Protein AF-A0A349XQ07-F1 (afdb_monomer)

Sequence (124 aa):
MGARGNLHGSNAWDLIVVGGGIVGCSTALYAARSGLRVLLVERDTPGSAQSGRNLGFVRQQGRDFRELPLAMASLRLWNGLEKDLGRSVGWFCGGNIVLAVNDADMAHQADWQAKAKDFGLDTE

Nearest PDB structures (foldseek):
  5hxw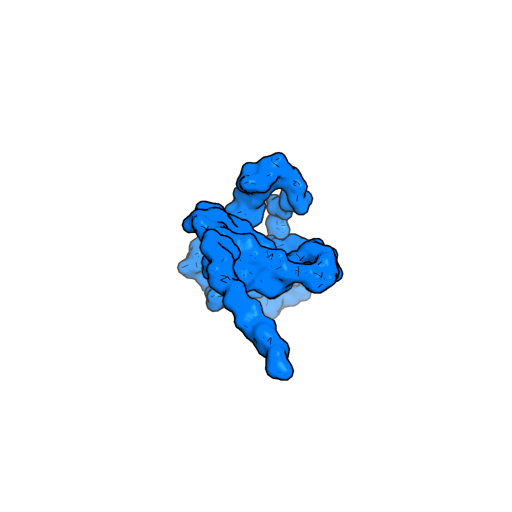-assembly3_C  TM=8.457E-01  e=7.891E-05  Proteus vulgaris
  5fjn-assembly2_B  TM=9.766E-01  e=4.828E-04  Proteus myxofaciens
  5i39-assembly1_A  TM=8.506E-01  e=2.308E-04  Proteus vulgaris
  3if9-assembly1_B-2  TM=9.270E-01  e=1.727E-03  Bacillus subtilis
  3if9-assembly2_D-3  TM=8.904E-01  e=2.763E-03  Bacillus subtilis

Structure (mmCIF, N/CA/C/O backbone):
data_AF-A0A349XQ07-F1
#
_entry.id   AF-A0A349XQ07-F1
#
loop_
_atom_site.group_PDB
_atom_site.id
_atom_site.type_symbol
_atom_site.label_atom_id
_atom_site.label_alt_id
_atom_site.label_comp_id
_atom_site.label_asym_id
_atom_site.label_entity_id
_atom_site.label_seq_id
_atom_site.pdbx_PDB_ins_code
_atom_site.Cartn_x
_atom_site.Cartn_y
_atom_site.Cartn_z
_atom_site.occupancy
_atom_site.B_iso_or_equiv
_atom_site.auth_seq_id
_atom_site.auth_comp_id
_atom_site.auth_asym_id
_atom_site.auth_atom_id
_atom_site.pdbx_PDB_model_num
ATOM 1 N N . MET A 1 1 ? -14.141 -26.316 39.687 1.00 39.84 1 MET A N 1
ATOM 2 C CA . MET A 1 1 ? -15.243 -26.222 38.704 1.00 39.84 1 MET A CA 1
ATOM 3 C C . MET A 1 1 ? -15.402 -24.743 38.357 1.00 39.84 1 MET A C 1
ATOM 5 O O . MET A 1 1 ? -16.126 -24.028 39.030 1.00 39.84 1 MET A O 1
ATOM 9 N N . GLY A 1 2 ? -14.566 -24.239 37.443 1.00 39.75 2 GLY A N 1
ATOM 10 C CA . GLY A 1 2 ? -14.511 -22.811 37.112 1.00 39.75 2 GLY A CA 1
ATOM 11 C C . GLY A 1 2 ? -15.642 -22.454 36.159 1.00 39.75 2 GLY A C 1
ATOM 12 O O . GLY A 1 2 ? -15.740 -23.045 35.084 1.00 39.75 2 GLY A O 1
ATOM 13 N N . ALA A 1 3 ? -16.508 -21.534 36.574 1.00 44.16 3 ALA A N 1
ATOM 14 C CA . ALA A 1 3 ? -17.606 -21.039 35.762 1.00 44.16 3 ALA A CA 1
ATOM 15 C C . ALA A 1 3 ? -17.056 -20.454 34.452 1.00 44.16 3 ALA A C 1
ATOM 17 O O . ALA A 1 3 ? -16.367 -19.434 34.451 1.00 44.16 3 ALA A O 1
ATOM 18 N N . ARG A 1 4 ? -17.357 -21.113 33.328 1.00 52.72 4 ARG A N 1
ATOM 19 C CA . ARG A 1 4 ? -17.239 -20.512 31.999 1.00 52.72 4 ARG A CA 1
ATOM 20 C C . ARG A 1 4 ? -18.289 -19.407 31.932 1.00 52.72 4 ARG A C 1
ATOM 22 O O . ARG A 1 4 ? -19.458 -19.682 31.683 1.00 52.72 4 ARG A O 1
ATOM 29 N N . GLY A 1 5 ? -17.881 -18.180 32.243 1.00 47.84 5 GLY A N 1
ATOM 30 C CA . GLY A 1 5 ? -18.718 -17.003 32.055 1.00 47.84 5 GLY A CA 1
ATOM 31 C C . GLY A 1 5 ? -19.148 -16.920 30.592 1.00 47.84 5 GLY A C 1
ATOM 32 O O . GLY A 1 5 ? -18.312 -16.971 29.692 1.00 47.84 5 GLY A O 1
ATOM 33 N N . ASN A 1 6 ? -20.457 -16.850 30.362 1.00 47.62 6 ASN A N 1
ATOM 34 C CA . ASN A 1 6 ? -21.046 -16.651 29.044 1.00 47.62 6 ASN A CA 1
ATOM 35 C C . ASN A 1 6 ? -20.482 -15.371 28.405 1.00 47.62 6 ASN A C 1
ATOM 37 O O . ASN A 1 6 ? -20.760 -14.274 28.877 1.00 47.62 6 ASN A O 1
ATOM 41 N N . LEU A 1 7 ? -19.739 -15.512 27.304 1.00 56.84 7 LEU A N 1
ATOM 42 C CA . LEU A 1 7 ? -19.196 -14.401 26.503 1.00 56.84 7 LEU A CA 1
ATOM 43 C C . LEU A 1 7 ? -20.241 -13.714 25.603 1.00 56.84 7 LEU A C 1
ATOM 45 O O . LEU A 1 7 ? -19.894 -12.868 24.785 1.00 56.84 7 LEU A O 1
ATOM 49 N N . HIS A 1 8 ? -21.521 -14.054 25.728 1.00 52.53 8 HIS A N 1
ATOM 50 C CA . HIS A 1 8 ? -22.572 -13.501 24.877 1.00 52.53 8 HIS A CA 1
ATOM 51 C C . HIS A 1 8 ? -23.090 -12.175 25.444 1.00 52.53 8 HIS A C 1
ATOM 53 O O . HIS A 1 8 ? -24.211 -12.078 25.934 1.00 52.53 8 HIS A O 1
ATOM 59 N N . GLY A 1 9 ? -22.243 -11.147 25.382 1.00 52.06 9 GLY A N 1
ATOM 60 C CA . GLY A 1 9 ? -22.694 -9.760 25.349 1.00 52.06 9 GLY A CA 1
ATOM 61 C C . GLY A 1 9 ? -23.041 -9.381 23.909 1.00 52.06 9 GLY A C 1
ATOM 62 O O . GLY A 1 9 ? -22.357 -9.796 22.977 1.00 52.06 9 GLY A O 1
ATOM 63 N N . SER A 1 10 ? -24.078 -8.573 23.714 1.00 58.16 10 SER A N 1
ATOM 64 C CA . SER A 1 10 ? -24.567 -8.035 22.431 1.00 58.16 10 SER A CA 1
ATOM 65 C C . SER A 1 10 ? -23.598 -7.044 21.742 1.00 58.16 10 SER A C 1
ATOM 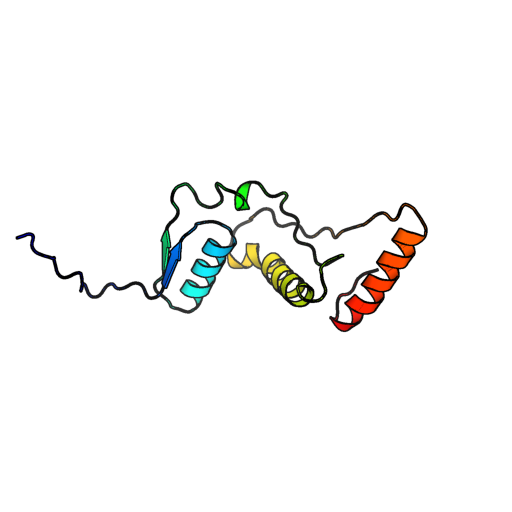67 O O . SER A 1 10 ? -24.015 -6.051 21.154 1.00 58.16 10 SER A O 1
ATOM 69 N N . ASN A 1 11 ? -22.291 -7.294 21.840 1.00 65.88 11 ASN A N 1
ATOM 70 C CA . ASN A 1 11 ? -21.176 -6.472 21.370 1.00 65.88 11 ASN A CA 1
ATOM 71 C C . ASN A 1 11 ? -20.118 -7.341 20.664 1.00 65.88 11 ASN A C 1
ATOM 73 O O . ASN A 1 11 ? -18.920 -7.196 20.899 1.00 65.88 11 ASN A O 1
ATOM 77 N N . ALA A 1 12 ? -20.562 -8.277 19.825 1.00 85.88 12 ALA A N 1
ATOM 78 C CA . ALA A 1 12 ? -19.658 -9.051 18.983 1.00 85.88 12 ALA A CA 1
ATOM 79 C C . ALA A 1 12 ? -18.993 -8.144 17.930 1.00 85.88 12 ALA A C 1
ATOM 81 O O . ALA A 1 12 ? -19.613 -7.208 17.421 1.00 85.88 12 ALA A O 1
ATOM 82 N N . TRP A 1 13 ? -17.723 -8.418 17.633 1.00 94.94 13 TRP A N 1
ATOM 83 C CA . TRP A 1 13 ? -17.017 -7.832 16.495 1.00 94.94 13 TRP A CA 1
ATOM 84 C C . TRP A 1 13 ? -17.363 -8.622 15.235 1.00 94.94 13 TRP A C 1
ATOM 86 O O . TRP A 1 13 ? -17.363 -9.852 15.276 1.00 94.94 13 TRP A O 1
ATOM 96 N N . ASP A 1 14 ? -17.601 -7.931 14.123 1.00 96.75 14 ASP A N 1
ATOM 97 C CA . ASP A 1 14 ? -17.845 -8.571 12.825 1.00 96.75 14 ASP A CA 1
ATOM 98 C C . ASP A 1 14 ? -16.534 -9.064 12.193 1.00 96.75 14 ASP A C 1
ATOM 100 O O . ASP A 1 14 ? -16.513 -10.040 11.446 1.00 96.75 14 ASP A O 1
ATOM 104 N N . LEU A 1 15 ? -15.422 -8.386 12.503 1.00 98.00 15 LEU A N 1
ATOM 105 C CA . LEU A 1 15 ? -14.086 -8.728 12.029 1.00 98.00 15 LEU A CA 1
ATOM 106 C C . LEU A 1 15 ? -13.042 -8.436 13.109 1.00 98.00 15 LEU A C 1
ATOM 108 O O . LEU A 1 15 ? -13.014 -7.351 13.690 1.00 98.00 15 LEU A O 1
ATOM 112 N N . ILE A 1 16 ? -12.136 -9.388 13.328 1.00 98.12 16 ILE A N 1
ATOM 113 C CA . ILE A 1 16 ? -10.934 -9.187 14.138 1.00 98.12 16 ILE A CA 1
ATOM 114 C C . ILE A 1 16 ? -9.721 -9.250 13.208 1.00 98.12 16 ILE A C 1
ATOM 116 O O . ILE A 1 16 ? -9.500 -10.258 12.538 1.00 98.12 16 ILE A O 1
ATOM 120 N N . VAL A 1 17 ? -8.934 -8.178 13.173 1.00 98.56 17 VAL A N 1
ATOM 121 C CA . VAL A 1 17 ? -7.691 -8.072 12.401 1.00 98.56 17 VAL A CA 1
ATOM 122 C C . VAL A 1 17 ? -6.509 -8.185 13.355 1.00 98.56 17 VAL A C 1
ATOM 124 O O . VAL A 1 17 ? -6.391 -7.409 14.302 1.00 98.56 17 VAL A O 1
ATOM 127 N N . VAL A 1 18 ? -5.616 -9.140 13.100 1.00 98.25 18 VAL A N 1
ATOM 128 C CA . VAL A 1 18 ? -4.405 -9.350 13.903 1.00 98.25 18 VAL A CA 1
ATOM 129 C C . VAL A 1 18 ? -3.195 -8.811 13.142 1.00 98.25 18 VAL A C 1
ATOM 131 O O . VAL A 1 18 ? -2.866 -9.302 12.063 1.00 98.25 18 VAL A O 1
ATOM 134 N N . GLY A 1 19 ? -2.534 -7.809 13.721 1.00 98.44 19 GLY A N 1
ATOM 135 C CA . GLY A 1 19 ? -1.375 -7.109 13.169 1.00 98.44 19 GLY A CA 1
ATOM 136 C C . GLY A 1 19 ? -1.708 -5.694 12.683 1.00 98.44 19 GLY A C 1
ATOM 137 O O . GLY A 1 19 ? -2.514 -5.498 11.780 1.00 98.44 19 GLY A O 1
ATOM 138 N N . GLY A 1 20 ? -1.023 -4.698 13.239 1.00 98.19 20 GLY A N 1
ATOM 139 C CA . GLY A 1 20 ? -1.113 -3.268 12.925 1.00 98.19 20 GLY A CA 1
ATOM 140 C C . GLY A 1 20 ? -0.103 -2.798 11.876 1.00 98.19 20 GLY A C 1
ATOM 141 O O . GLY A 1 20 ? 0.357 -1.657 11.919 1.00 98.19 20 GLY A O 1
ATOM 142 N N . GLY A 1 21 ? 0.292 -3.676 10.951 1.00 98.06 21 GLY A N 1
ATOM 143 C CA . GLY A 1 21 ? 1.040 -3.295 9.747 1.00 98.06 21 GLY A CA 1
ATOM 144 C C . GLY A 1 21 ? 0.135 -2.664 8.682 1.00 98.06 21 GLY A C 1
ATOM 145 O O . GLY A 1 21 ? -1.083 -2.633 8.830 1.00 98.06 21 GLY A O 1
ATOM 146 N N . ILE A 1 22 ? 0.710 -2.213 7.561 1.00 96.38 22 ILE A N 1
ATOM 147 C CA . ILE A 1 22 ? -0.037 -1.530 6.486 1.00 96.38 22 ILE A CA 1
ATOM 148 C C . ILE A 1 22 ? -1.202 -2.370 5.945 1.00 96.38 22 ILE A C 1
ATOM 150 O O . ILE A 1 22 ? -2.281 -1.835 5.704 1.00 96.38 22 ILE A O 1
ATOM 154 N N . VAL A 1 23 ? -1.021 -3.689 5.822 1.00 97.12 23 VAL A N 1
ATOM 155 C CA . VAL A 1 23 ? -2.072 -4.613 5.368 1.00 97.12 23 VAL A CA 1
ATOM 156 C C . VAL A 1 23 ? -3.213 -4.685 6.383 1.00 97.12 23 VAL A C 1
ATOM 158 O O . VAL A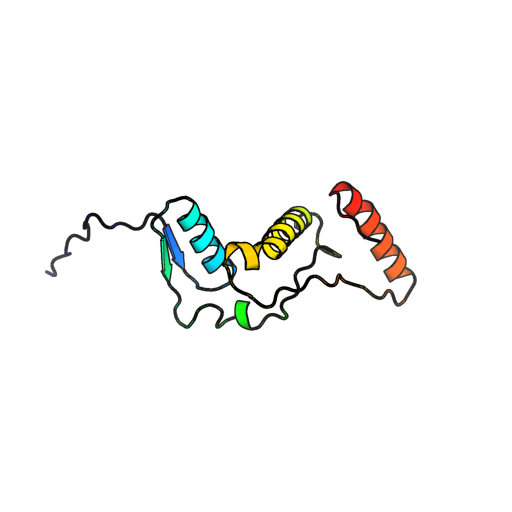 1 23 ? -4.376 -4.570 6.002 1.00 97.12 23 VAL A O 1
ATOM 161 N N . GLY A 1 24 ? -2.897 -4.822 7.673 1.00 98.25 24 GLY A N 1
ATOM 162 C CA . GLY A 1 24 ? -3.902 -4.919 8.730 1.00 98.25 24 GLY A CA 1
ATOM 163 C C . GLY A 1 24 ? -4.653 -3.607 8.943 1.00 98.25 24 GLY A C 1
ATOM 164 O O . GLY A 1 24 ? -5.881 -3.598 8.948 1.00 98.25 24 GLY A O 1
ATOM 165 N N . CYS A 1 25 ? -3.937 -2.482 9.001 1.00 97.12 25 CYS A N 1
ATOM 166 C CA . CYS A 1 25 ? -4.546 -1.156 9.093 1.00 97.12 25 CYS A CA 1
ATOM 167 C C . CYS A 1 25 ? -5.433 -0.845 7.880 1.00 97.12 25 CYS A C 1
ATOM 169 O O . CYS A 1 25 ? -6.545 -0.354 8.059 1.00 97.12 25 CYS A O 1
ATOM 171 N N . SER A 1 26 ? -4.989 -1.172 6.659 1.00 96.69 26 SER A N 1
ATOM 172 C CA . SER A 1 26 ? -5.811 -0.990 5.453 1.00 96.69 26 SER A CA 1
ATOM 173 C C . SER A 1 26 ? -7.060 -1.867 5.505 1.00 96.69 26 SER A C 1
ATOM 175 O O . SER A 1 26 ? -8.164 -1.374 5.294 1.00 96.69 26 SER A O 1
ATOM 177 N N . THR A 1 27 ? -6.907 -3.146 5.858 1.00 98.12 27 THR A N 1
ATOM 178 C CA . THR A 1 27 ? -8.033 -4.081 6.007 1.00 98.12 27 THR A CA 1
ATOM 179 C C . THR A 1 27 ? -9.055 -3.552 7.008 1.00 98.12 27 THR A C 1
ATOM 181 O O . THR A 1 27 ? -10.238 -3.472 6.688 1.00 98.12 27 THR A O 1
ATOM 184 N N . ALA A 1 28 ? -8.605 -3.131 8.192 1.00 98.25 28 ALA A N 1
ATOM 185 C CA . ALA A 1 28 ? -9.486 -2.601 9.223 1.00 98.25 28 ALA A CA 1
ATOM 186 C C . ALA A 1 28 ? -10.185 -1.307 8.784 1.00 98.25 28 ALA A C 1
ATOM 188 O O . ALA A 1 28 ? -11.389 -1.172 8.991 1.00 98.25 28 ALA A O 1
ATOM 189 N N . LEU A 1 29 ? -9.463 -0.390 8.130 1.00 96.38 29 LEU A N 1
ATOM 190 C CA . LEU A 1 29 ? -10.022 0.860 7.615 1.00 96.38 29 LEU A CA 1
ATOM 191 C C . LEU A 1 29 ? -11.136 0.605 6.592 1.00 96.38 29 LEU A C 1
ATOM 193 O O . LEU A 1 29 ? -12.229 1.154 6.728 1.00 96.38 29 LEU A O 1
ATOM 197 N N . TYR A 1 30 ? -10.881 -0.219 5.573 1.00 96.81 30 TYR A N 1
ATOM 198 C CA . TYR A 1 30 ? -11.863 -0.477 4.516 1.00 96.81 30 TYR A CA 1
ATOM 199 C C . TYR A 1 30 ? -13.038 -1.338 5.000 1.00 96.81 30 TYR A C 1
ATOM 201 O O . TYR A 1 30 ? -14.175 -1.093 4.592 1.00 96.81 30 TYR A O 1
ATOM 209 N N . ALA A 1 31 ? -12.807 -2.282 5.916 1.00 98.25 31 ALA A N 1
ATOM 210 C CA . ALA A 1 31 ? -13.879 -3.041 6.560 1.00 98.25 31 ALA A CA 1
ATOM 211 C C . ALA A 1 31 ? -14.782 -2.134 7.416 1.00 98.25 31 ALA A C 1
ATOM 213 O O . ALA A 1 31 ? -16.004 -2.190 7.287 1.00 98.25 31 ALA A O 1
ATOM 214 N N . ALA A 1 32 ? -14.198 -1.236 8.218 1.00 97.88 32 ALA A N 1
ATOM 215 C CA . ALA A 1 32 ? -14.958 -0.272 9.013 1.00 97.88 32 ALA A CA 1
ATOM 216 C C . ALA A 1 32 ? -15.740 0.716 8.130 1.00 97.88 32 ALA A C 1
ATOM 218 O O . ALA A 1 32 ? -16.914 0.976 8.386 1.00 97.88 32 ALA A O 1
ATOM 219 N N . ARG A 1 33 ? -15.137 1.211 7.037 1.00 96.19 33 ARG A N 1
ATOM 220 C CA . ARG A 1 33 ? -15.831 2.037 6.025 1.00 96.19 33 ARG A CA 1
ATOM 221 C C . ARG A 1 33 ? -16.994 1.302 5.349 1.00 96.19 33 ARG A C 1
ATOM 223 O O . ARG A 1 33 ? -17.922 1.952 4.883 1.00 96.19 33 ARG A O 1
ATOM 230 N N . SER A 1 34 ? -16.963 -0.030 5.329 1.00 97.81 34 SER A N 1
ATOM 231 C CA . SER A 1 34 ? -18.046 -0.877 4.812 1.00 97.81 34 SER A CA 1
ATOM 232 C C . SER A 1 34 ? -19.132 -1.180 5.858 1.00 97.81 34 SER A C 1
ATOM 234 O O . SER A 1 34 ? -20.027 -1.976 5.592 1.00 97.81 34 SER A O 1
ATOM 236 N N . GLY A 1 35 ? -19.069 -0.560 7.043 1.00 97.38 35 GLY A N 1
ATOM 237 C CA . GLY A 1 35 ? -20.080 -0.683 8.097 1.00 97.38 35 GLY A CA 1
ATOM 238 C C . GLY A 1 35 ? -19.830 -1.794 9.120 1.00 97.38 35 GLY A C 1
ATOM 239 O O . GLY A 1 35 ? -20.660 -1.982 10.005 1.00 97.38 35 GLY A O 1
ATOM 240 N N . LEU A 1 36 ? -18.705 -2.514 9.033 1.00 97.75 36 LEU A N 1
ATOM 241 C CA . LEU A 1 36 ? -18.370 -3.576 9.985 1.00 97.75 36 LEU A CA 1
ATOM 242 C C . LEU A 1 36 ? -17.822 -3.009 11.303 1.00 97.75 36 LEU A C 1
ATOM 244 O O . LEU A 1 36 ? -17.027 -2.065 11.318 1.00 97.75 36 LEU A O 1
ATOM 248 N N . ARG A 1 37 ? -18.172 -3.643 12.425 1.00 97.25 37 ARG A N 1
ATOM 249 C CA . ARG A 1 37 ? -17.527 -3.432 13.727 1.00 97.25 37 ARG A CA 1
ATOM 250 C C . ARG A 1 37 ? -16.214 -4.207 13.759 1.00 97.25 37 ARG A C 1
ATOM 252 O O . ARG A 1 37 ? -16.208 -5.423 13.946 1.00 97.25 37 ARG A O 1
ATOM 259 N N . VAL A 1 38 ? -15.099 -3.498 13.602 1.00 98.19 38 VAL A N 1
ATOM 260 C CA . VAL A 1 38 ? -13.765 -4.105 13.500 1.00 98.19 38 VAL A CA 1
ATOM 261 C C . VAL A 1 38 ? -12.953 -3.906 14.777 1.00 98.19 38 VAL A C 1
ATOM 263 O O . VAL A 1 38 ? -12.820 -2.782 15.259 1.00 98.19 38 VAL A O 1
ATOM 266 N N . LEU A 1 39 ? -12.342 -4.983 15.275 1.00 97.75 39 LEU A N 1
ATOM 267 C CA . LEU A 1 39 ? -11.273 -4.926 16.272 1.00 97.75 39 LEU A CA 1
ATOM 268 C C . LEU A 1 39 ? -9.926 -5.162 15.586 1.00 97.75 39 LEU A C 1
ATOM 270 O O . LEU A 1 39 ? -9.699 -6.240 15.046 1.00 97.75 39 LEU A O 1
ATOM 274 N N . LEU A 1 40 ? -9.013 -4.192 15.641 1.00 98.31 40 LEU A N 1
ATOM 275 C CA . LEU A 1 40 ? -7.615 -4.392 15.254 1.00 98.31 40 LEU A CA 1
ATOM 276 C C . LEU A 1 40 ? -6.765 -4.587 16.508 1.00 98.31 40 LEU A C 1
ATOM 278 O O . LEU A 1 40 ? -6.811 -3.767 17.423 1.00 98.31 40 LEU A O 1
ATOM 282 N N . VAL A 1 41 ? -5.977 -5.659 16.534 1.00 98.19 41 VAL A N 1
ATOM 283 C CA . VAL A 1 41 ? -5.059 -5.977 17.631 1.00 98.19 41 VAL A CA 1
ATOM 284 C C . VAL A 1 41 ? -3.631 -5.951 17.106 1.00 98.19 41 VAL A C 1
ATOM 286 O O . VAL A 1 41 ? -3.293 -6.666 16.166 1.00 98.19 41 VAL A O 1
ATOM 289 N N . GLU A 1 42 ? -2.785 -5.144 17.734 1.00 98.00 42 GLU A N 1
ATOM 290 C CA . GLU A 1 42 ? -1.339 -5.093 17.513 1.00 98.00 42 GLU A CA 1
ATOM 291 C C . GLU A 1 42 ? -0.649 -5.346 18.857 1.00 98.00 42 GLU A C 1
ATOM 293 O O . GLU A 1 42 ? -1.144 -4.909 19.895 1.00 98.00 42 GLU A O 1
ATOM 298 N N . ARG A 1 43 ? 0.455 -6.098 18.845 1.00 97.56 43 ARG A N 1
ATOM 299 C CA . ARG A 1 43 ? 1.224 -6.407 20.053 1.00 97.56 43 ARG A CA 1
ATOM 300 C C . ARG A 1 43 ? 1.989 -5.180 20.546 1.00 97.56 43 ARG A C 1
ATOM 302 O O . ARG A 1 43 ? 2.050 -4.953 21.749 1.00 97.56 43 ARG A O 1
ATOM 309 N N . ASP A 1 44 ? 2.582 -4.445 19.610 1.00 96.69 44 ASP A N 1
ATOM 310 C CA . ASP A 1 44 ? 3.454 -3.305 19.867 1.00 96.69 44 ASP A CA 1
ATOM 311 C C . ASP A 1 44 ? 2.727 -1.998 19.474 1.00 96.69 44 ASP A C 1
ATOM 313 O O . ASP A 1 44 ? 1.596 -1.751 19.896 1.00 96.69 44 ASP A O 1
ATOM 317 N N . THR A 1 45 ? 3.341 -1.146 18.648 1.00 96.81 45 THR A N 1
ATOM 318 C CA . THR A 1 45 ? 2.677 0.023 18.046 1.00 96.81 45 THR A CA 1
ATOM 319 C C . THR A 1 45 ? 2.400 -0.197 16.554 1.00 96.81 45 THR A C 1
ATOM 321 O O . THR A 1 45 ? 3.162 -0.916 15.890 1.00 96.81 45 THR A O 1
ATOM 324 N N . PRO A 1 46 ? 1.338 0.412 15.982 1.00 96.69 46 PRO A N 1
ATOM 325 C CA . PRO A 1 46 ? 1.069 0.325 14.549 1.00 96.69 46 PRO A CA 1
ATOM 326 C C . PRO A 1 46 ? 2.288 0.727 13.715 1.00 96.69 46 PRO A C 1
ATOM 328 O O . PRO A 1 46 ? 2.927 1.747 13.969 1.00 96.69 46 PRO A O 1
ATOM 331 N N . GLY A 1 47 ? 2.628 -0.093 12.723 1.00 95.94 47 GLY A N 1
ATOM 332 C CA . GLY A 1 47 ? 3.790 0.124 11.862 1.00 95.94 47 GLY A CA 1
ATOM 333 C C . GLY A 1 47 ? 5.156 -0.181 12.491 1.00 95.94 47 GLY A C 1
ATOM 334 O O . GLY A 1 47 ? 6.152 -0.082 11.789 1.00 95.94 47 GLY A O 1
ATOM 335 N N . SER A 1 48 ? 5.253 -0.618 13.749 1.00 96.69 48 SER A N 1
ATOM 336 C CA . SER A 1 48 ? 6.544 -0.836 14.439 1.00 96.69 48 SER A CA 1
ATOM 337 C C . SER A 1 48 ? 7.482 -1.877 13.798 1.00 96.69 48 SER A C 1
ATOM 339 O O . SER A 1 48 ? 8.686 -1.875 14.063 1.00 96.69 48 SER A O 1
ATOM 341 N N . ALA A 1 49 ? 6.963 -2.770 12.950 1.00 95.94 49 ALA A N 1
ATOM 342 C CA . ALA A 1 49 ? 7.717 -3.827 12.273 1.00 95.94 49 ALA A CA 1
ATOM 343 C C . ALA A 1 49 ? 8.077 -3.453 10.814 1.00 95.94 49 ALA A C 1
ATOM 345 O O . ALA A 1 49 ? 8.575 -2.363 10.544 1.00 95.94 49 ALA A O 1
ATOM 346 N N . GLN A 1 50 ? 7.861 -4.360 9.853 1.00 96.50 50 GLN A N 1
ATOM 347 C CA . GLN A 1 50 ? 8.243 -4.174 8.442 1.00 96.50 50 GLN A CA 1
ATOM 348 C C . GLN A 1 50 ? 7.588 -2.936 7.801 1.00 96.50 50 GLN A C 1
ATOM 350 O O . GLN A 1 50 ? 8.203 -2.240 6.994 1.00 96.50 50 GLN A O 1
ATOM 355 N N . SER A 1 51 ? 6.347 -2.618 8.179 1.00 96.31 51 SER A N 1
ATOM 356 C CA . SER A 1 51 ? 5.610 -1.489 7.597 1.00 96.31 51 SER A CA 1
ATOM 357 C C . SER A 1 51 ? 6.1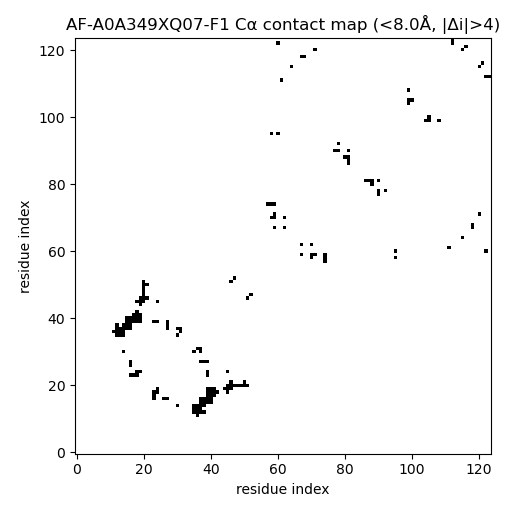69 -0.110 7.964 1.00 96.31 51 SER A C 1
ATOM 359 O O . SER A 1 51 ? 5.947 0.821 7.203 1.00 96.31 51 SER A O 1
ATOM 361 N N . GLY A 1 52 ? 6.905 0.033 9.066 1.00 94.56 52 GLY A N 1
ATOM 362 C CA . GLY A 1 52 ? 7.589 1.284 9.428 1.00 94.56 52 GLY A CA 1
ATOM 363 C C . GLY A 1 52 ? 9.082 1.288 9.105 1.00 94.56 52 GLY A C 1
ATOM 364 O O . GLY A 1 52 ? 9.736 2.308 9.275 1.00 94.56 52 GLY A O 1
ATOM 365 N N . ARG A 1 53 ? 9.631 0.153 8.652 1.00 95.56 53 ARG A N 1
ATOM 366 C CA . ARG A 1 53 ? 11.055 -0.014 8.303 1.00 95.56 53 ARG A CA 1
ATOM 367 C C . ARG A 1 53 ? 11.314 -0.164 6.802 1.00 95.56 5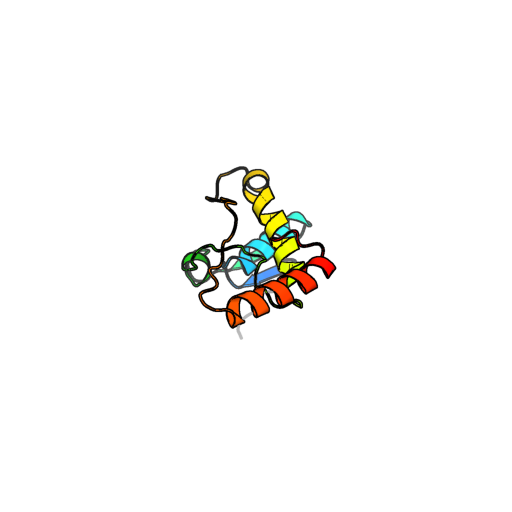3 ARG A C 1
ATOM 369 O O . ARG A 1 53 ? 12.464 -0.310 6.400 1.00 95.56 53 ARG A O 1
ATOM 376 N N . ASN A 1 54 ? 10.269 -0.186 5.977 1.00 93.81 54 ASN A N 1
ATOM 377 C CA . ASN A 1 54 ? 10.435 -0.219 4.527 1.00 93.81 54 ASN A CA 1
ATOM 378 C C . ASN A 1 54 ? 10.846 1.160 3.990 1.00 93.81 54 ASN A C 1
ATOM 380 O O . ASN A 1 54 ? 10.700 2.178 4.657 1.00 93.81 54 ASN A O 1
ATOM 384 N N . LEU A 1 55 ? 11.336 1.172 2.754 1.00 91.88 55 LEU A N 1
ATOM 385 C CA . LEU A 1 55 ? 11.830 2.372 2.081 1.00 91.88 55 LEU A CA 1
ATOM 386 C C . LEU A 1 55 ? 10.719 3.255 1.472 1.00 91.88 55 LEU A C 1
ATOM 388 O O . LEU A 1 55 ? 11.026 4.252 0.831 1.00 91.88 55 LEU A O 1
ATOM 392 N N . GLY A 1 56 ? 9.442 2.884 1.610 1.00 91.50 56 GLY A N 1
ATOM 393 C CA . GLY A 1 56 ? 8.301 3.673 1.133 1.00 91.50 56 GLY A CA 1
ATOM 394 C C . GLY A 1 56 ? 8.045 3.631 -0.379 1.00 91.50 56 GLY A C 1
ATOM 395 O O . GLY A 1 56 ? 7.206 4.380 -0.871 1.00 91.50 56 GLY A O 1
ATOM 396 N N . PHE A 1 57 ? 8.732 2.771 -1.140 1.00 92.44 57 PHE A N 1
ATOM 397 C CA . PHE A 1 57 ? 8.587 2.723 -2.600 1.00 92.44 57 PHE A CA 1
ATOM 398 C C . PHE A 1 57 ? 7.260 2.095 -3.045 1.00 92.44 57 PHE A C 1
ATOM 400 O O . PHE A 1 57 ? 7.072 0.876 -2.999 1.00 92.44 57 PHE A O 1
ATOM 407 N N . VAL A 1 58 ? 6.380 2.930 -3.592 1.00 94.00 58 VAL A N 1
ATOM 408 C CA . VAL A 1 58 ? 5.180 2.510 -4.322 1.00 94.00 58 VAL A CA 1
ATOM 409 C C . VAL A 1 58 ? 5.489 2.584 -5.818 1.00 94.00 58 VAL A C 1
ATOM 411 O O . VAL A 1 58 ? 5.687 3.666 -6.360 1.00 94.00 58 VAL A O 1
ATOM 414 N N . ARG A 1 59 ? 5.579 1.429 -6.490 1.00 93.12 59 ARG A N 1
ATOM 415 C CA . ARG A 1 59 ? 5.987 1.344 -7.906 1.00 93.12 59 ARG A CA 1
ATOM 416 C C . ARG A 1 59 ? 5.245 0.264 -8.685 1.00 93.12 59 ARG A C 1
ATOM 418 O O . ARG A 1 59 ? 4.968 -0.810 -8.137 1.00 93.12 59 ARG A O 1
ATOM 425 N N . GLN A 1 60 ? 5.010 0.548 -9.964 1.00 93.81 60 GLN A N 1
ATOM 426 C CA . GLN A 1 60 ? 4.360 -0.344 -10.933 1.00 93.81 60 GLN A CA 1
ATOM 427 C C . GLN A 1 60 ? 5.378 -0.949 -11.918 1.00 93.81 60 GLN A C 1
ATOM 429 O O . GLN A 1 60 ? 5.203 -2.076 -12.367 1.00 93.81 60 GLN A O 1
ATOM 434 N N . GLN A 1 61 ? 6.461 -0.222 -12.215 1.00 92.94 61 GLN A N 1
ATOM 435 C CA . GLN A 1 61 ? 7.516 -0.623 -13.147 1.00 92.94 61 GLN A CA 1
ATOM 436 C C . GLN A 1 61 ? 8.276 -1.856 -12.645 1.00 92.94 61 GLN A C 1
ATOM 438 O O . GLN A 1 61 ? 8.569 -1.965 -11.451 1.00 92.94 61 GLN A O 1
ATOM 443 N N . GLY A 1 62 ? 8.612 -2.775 -13.554 1.00 91.12 62 GLY A N 1
ATOM 444 C CA . GLY A 1 62 ? 9.376 -3.990 -13.251 1.00 91.12 62 GLY A CA 1
ATOM 445 C C . GLY A 1 62 ? 8.678 -4.943 -12.275 1.00 91.12 62 GLY A C 1
ATOM 446 O O . GLY A 1 62 ? 9.347 -5.688 -11.559 1.00 91.12 62 GLY A O 1
ATOM 447 N N . ARG A 1 63 ? 7.346 -4.873 -12.172 1.00 94.19 63 ARG A N 1
ATOM 448 C CA . ARG A 1 63 ? 6.538 -5.848 -11.428 1.00 94.19 63 ARG A CA 1
ATOM 449 C C . ARG A 1 63 ? 6.305 -7.091 -12.274 1.00 94.19 63 ARG A C 1
ATOM 451 O O . ARG A 1 63 ? 6.258 -7.020 -13.501 1.00 94.19 63 ARG A O 1
ATOM 458 N N . ASP A 1 64 ? 6.104 -8.219 -11.606 1.00 96.19 64 ASP A N 1
ATOM 459 C CA . ASP A 1 64 ? 5.547 -9.393 -12.267 1.00 96.19 64 ASP A CA 1
ATOM 460 C C . ASP A 1 64 ? 4.146 -9.058 -12.804 1.00 96.19 64 ASP A C 1
ATOM 462 O O . ASP A 1 64 ? 3.350 -8.403 -12.123 1.00 96.19 64 ASP A O 1
ATOM 466 N N . PHE A 1 65 ? 3.828 -9.505 -14.018 1.00 96.56 65 PHE A N 1
ATOM 467 C CA . PHE A 1 65 ? 2.553 -9.194 -14.669 1.00 96.56 65 PHE A CA 1
ATOM 468 C C . PHE A 1 65 ? 1.332 -9.707 -13.895 1.00 96.56 65 PHE A C 1
ATOM 470 O O . PHE A 1 65 ? 0.256 -9.122 -13.992 1.00 96.56 65 PHE A O 1
ATOM 477 N N . ARG A 1 66 ? 1.491 -10.747 -13.065 1.00 96.56 66 ARG A N 1
ATOM 478 C CA . ARG A 1 66 ? 0.426 -11.247 -12.178 1.00 96.56 66 ARG A CA 1
ATOM 479 C C . ARG A 1 66 ? 0.080 -10.255 -11.065 1.00 96.56 66 ARG A C 1
ATOM 481 O O . ARG A 1 66 ? -1.045 -10.253 -10.578 1.00 96.56 66 ARG A O 1
ATOM 488 N N . GLU A 1 67 ? 1.029 -9.409 -10.672 1.00 96.00 67 GLU A N 1
ATOM 489 C CA . GLU A 1 67 ? 0.865 -8.410 -9.611 1.00 96.00 67 GLU A CA 1
ATOM 490 C C . GLU A 1 67 ? 0.594 -7.004 -10.156 1.00 96.00 67 GLU A C 1
ATOM 492 O O . GLU A 1 67 ? 0.120 -6.138 -9.417 1.00 96.00 67 GLU A O 1
ATOM 497 N N . LEU A 1 68 ? 0.882 -6.757 -11.437 1.00 96.31 68 LEU A N 1
ATOM 498 C CA . LEU A 1 68 ? 0.780 -5.433 -12.044 1.00 96.31 68 LEU A CA 1
ATOM 499 C C . LEU A 1 68 ? -0.618 -4.798 -11.886 1.00 96.31 68 LEU A C 1
ATOM 501 O O . LEU A 1 68 ? -0.670 -3.659 -11.414 1.00 96.31 68 LEU A O 1
ATOM 505 N N . PRO A 1 69 ? -1.750 -5.497 -12.133 1.00 96.12 69 PRO A N 1
ATOM 506 C CA . PRO A 1 69 ? -3.079 -4.928 -11.884 1.00 96.12 69 PRO A CA 1
ATOM 507 C C . PRO A 1 69 ? -3.273 -4.446 -10.441 1.00 96.12 69 PRO A C 1
ATOM 509 O O . PRO A 1 69 ? -3.852 -3.382 -10.203 1.00 96.12 69 PRO A O 1
ATOM 512 N N . LEU A 1 70 ? -2.757 -5.207 -9.470 1.00 95.81 70 LEU A N 1
ATOM 513 C CA . LEU A 1 70 ? -2.847 -4.868 -8.053 1.00 95.81 70 LEU A CA 1
ATOM 514 C C . LEU A 1 70 ? -1.960 -3.664 -7.713 1.00 95.81 70 LEU A C 1
ATOM 516 O O . LEU A 1 70 ? -2.389 -2.780 -6.972 1.00 95.81 70 LEU A O 1
ATOM 520 N N . ALA A 1 71 ? -0.754 -3.587 -8.280 1.00 95.75 71 ALA A N 1
ATOM 521 C CA . ALA A 1 71 ? 0.134 -2.438 -8.114 1.00 95.75 71 ALA A CA 1
ATOM 522 C C . ALA A 1 71 ? -0.492 -1.151 -8.682 1.00 95.75 71 ALA A C 1
ATOM 524 O O . ALA A 1 71 ? -0.452 -0.109 -8.023 1.00 95.75 71 ALA A O 1
ATOM 525 N N . MET A 1 72 ? -1.129 -1.234 -9.855 1.00 95.19 72 MET A N 1
ATOM 526 C CA . MET A 1 72 ? -1.829 -0.105 -10.475 1.00 95.19 72 MET A CA 1
ATOM 527 C C . MET A 1 72 ? -3.037 0.348 -9.651 1.00 95.19 72 MET A C 1
ATOM 529 O O . MET A 1 72 ? -3.236 1.544 -9.433 1.00 95.19 72 MET A O 1
ATOM 533 N N . ALA A 1 73 ? -3.833 -0.596 -9.141 1.00 95.00 73 ALA A N 1
ATOM 534 C CA . ALA A 1 73 ? -4.943 -0.284 -8.245 1.00 95.00 73 ALA A CA 1
ATOM 535 C C . ALA A 1 73 ? -4.457 0.357 -6.933 1.00 95.00 73 ALA A C 1
ATOM 537 O O . ALA A 1 73 ? -5.021 1.357 -6.492 1.00 95.00 73 ALA A O 1
ATOM 538 N N . SER A 1 74 ? -3.374 -0.163 -6.350 1.00 95.19 74 SER A N 1
ATOM 539 C CA . SER A 1 74 ? -2.761 0.375 -5.132 1.00 95.19 74 SER A CA 1
ATOM 540 C C . SER A 1 74 ? -2.293 1.821 -5.316 1.00 95.19 74 SER A C 1
ATOM 542 O O . SER A 1 74 ? -2.589 2.668 -4.475 1.00 95.19 74 SER A O 1
ATOM 544 N N . LEU A 1 75 ? -1.645 2.152 -6.442 1.00 94.81 75 LEU A N 1
ATOM 545 C CA . LEU A 1 75 ? -1.191 3.522 -6.708 1.00 94.81 75 LEU A CA 1
ATOM 546 C C . LEU A 1 75 ? -2.352 4.530 -6.751 1.00 94.81 75 LEU A C 1
ATOM 548 O O . LEU A 1 75 ? -2.216 5.649 -6.254 1.00 94.81 75 LEU A O 1
ATOM 552 N N . ARG A 1 76 ? -3.516 4.136 -7.286 1.00 94.25 76 ARG A N 1
ATOM 553 C CA . ARG A 1 76 ? -4.719 4.990 -7.271 1.00 94.25 76 ARG A CA 1
ATOM 554 C C . ARG A 1 76 ? -5.172 5.306 -5.845 1.00 94.25 76 ARG A C 1
ATOM 556 O O . ARG A 1 76 ? -5.553 6.442 -5.579 1.00 94.25 76 ARG A O 1
ATOM 563 N N . LEU A 1 77 ? -5.092 4.334 -4.933 1.00 95.19 77 LEU A N 1
ATOM 564 C CA . LEU A 1 77 ? -5.419 4.538 -3.518 1.00 95.19 77 LEU A CA 1
ATOM 565 C C . LEU A 1 77 ? -4.403 5.459 -2.835 1.00 95.19 77 LEU A C 1
ATOM 567 O O . LEU A 1 77 ? -4.808 6.376 -2.128 1.00 95.19 77 LEU A O 1
ATOM 571 N N . TRP A 1 78 ? -3.103 5.270 -3.087 1.00 95.38 78 TRP A N 1
ATOM 572 C CA . TRP A 1 78 ? -2.053 6.148 -2.554 1.00 95.38 78 TRP A CA 1
ATOM 573 C C . TRP A 1 78 ? -2.249 7.610 -2.968 1.00 95.38 78 TRP A C 1
ATOM 575 O O . TRP A 1 78 ? -2.192 8.492 -2.115 1.00 95.38 78 TRP A O 1
ATOM 585 N N . ASN A 1 79 ? -2.593 7.861 -4.235 1.00 94.88 79 ASN A N 1
ATOM 586 C CA . ASN A 1 79 ? -2.873 9.210 -4.736 1.00 94.88 79 ASN A CA 1
ATOM 587 C C . ASN A 1 79 ? -4.069 9.894 -4.051 1.00 94.88 79 ASN A C 1
ATOM 589 O O . ASN A 1 79 ? -4.097 11.118 -3.954 1.00 94.88 79 ASN A O 1
ATOM 593 N N . GLY A 1 80 ? -5.055 9.127 -3.578 1.00 94.88 80 GLY A N 1
ATOM 594 C CA . GLY A 1 80 ? -6.208 9.652 -2.840 1.00 94.88 80 GLY A CA 1
ATOM 595 C C . GLY A 1 80 ? -6.013 9.714 -1.323 1.00 94.88 80 GLY A C 1
ATOM 596 O O . GLY A 1 80 ? -6.819 10.338 -0.636 1.00 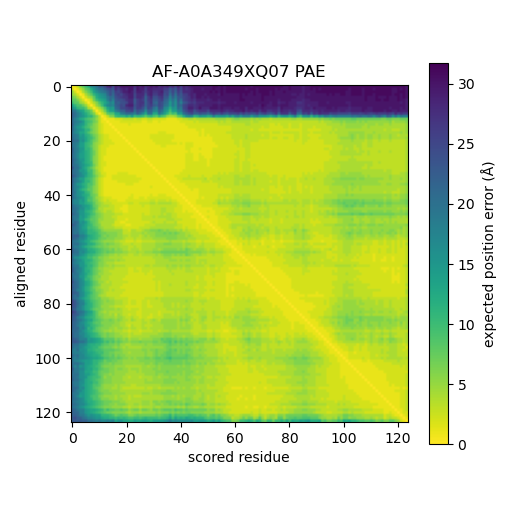94.88 80 GLY A O 1
ATOM 597 N N . LEU A 1 81 ? -4.962 9.089 -0.783 1.00 94.50 81 LEU A N 1
ATOM 598 C CA . LEU A 1 81 ? -4.892 8.728 0.633 1.00 94.50 81 LEU A CA 1
ATOM 599 C C . LEU A 1 81 ? -4.898 9.934 1.581 1.00 94.50 81 LEU A C 1
ATOM 601 O O . LEU A 1 81 ? -5.601 9.917 2.588 1.00 94.50 81 LEU A O 1
ATOM 605 N N . GLU A 1 82 ? -4.147 10.992 1.272 1.00 95.56 82 GLU A N 1
ATOM 606 C CA . GLU A 1 82 ? -4.099 12.185 2.133 1.00 95.56 82 GLU A CA 1
ATOM 607 C C . GLU A 1 82 ? -5.447 12.909 2.187 1.00 95.56 82 GLU A C 1
ATOM 609 O O . GLU A 1 82 ? -5.883 13.340 3.258 1.00 95.56 82 GLU A O 1
ATOM 614 N N . LYS A 1 83 ? -6.147 12.978 1.047 1.00 94.94 83 LYS A N 1
ATOM 615 C CA . LYS A 1 83 ? -7.511 13.510 0.969 1.00 94.94 83 LYS A CA 1
ATOM 616 C C . LYS A 1 83 ? -8.467 12.656 1.799 1.00 94.94 83 LYS A C 1
ATOM 618 O O . LYS A 1 83 ? -9.250 13.191 2.577 1.00 94.94 83 LYS A O 1
ATOM 623 N N . ASP A 1 84 ? -8.369 11.341 1.654 1.00 93.50 84 ASP A N 1
ATOM 624 C CA . ASP A 1 84 ? -9.205 10.363 2.347 1.00 93.50 84 ASP A CA 1
ATOM 625 C C . ASP A 1 84 ? -9.028 10.373 3.871 1.00 93.50 84 ASP A C 1
ATOM 627 O O . ASP A 1 84 ? -9.970 10.057 4.600 1.00 93.50 84 ASP A O 1
ATOM 631 N N . LEU A 1 85 ? -7.825 10.692 4.353 1.00 93.75 85 LEU A N 1
ATOM 632 C CA . LEU A 1 85 ? -7.498 10.751 5.779 1.00 93.75 85 LEU A CA 1
ATOM 633 C C . LEU A 1 85 ? -7.590 12.167 6.365 1.00 93.75 85 LEU A C 1
ATOM 635 O O . LEU A 1 85 ? -7.486 12.321 7.582 1.00 93.75 85 LEU A O 1
ATOM 639 N N . GLY A 1 86 ? -7.752 13.196 5.529 1.00 95.88 86 GLY A N 1
ATOM 640 C CA . GLY A 1 86 ? -7.779 14.597 5.955 1.00 95.88 86 GLY A CA 1
ATOM 641 C C . GLY A 1 86 ? -6.468 15.075 6.591 1.00 95.88 86 GLY A C 1
ATOM 642 O O . GLY A 1 86 ? -6.476 16.016 7.383 1.00 95.88 86 GLY A O 1
ATOM 643 N N . ARG A 1 87 ? -5.343 14.411 6.297 1.00 95.81 87 ARG A N 1
ATOM 644 C CA . ARG A 1 87 ? -4.019 14.730 6.851 1.00 95.81 87 ARG A CA 1
ATOM 645 C C . ARG A 1 87 ? -2.908 14.280 5.914 1.00 95.81 87 ARG A C 1
ATOM 647 O O . ARG A 1 87 ? -3.069 13.300 5.192 1.00 95.81 87 ARG A O 1
ATOM 654 N N . SER A 1 88 ? -1.755 14.940 6.002 1.00 95.38 88 SER A N 1
ATOM 655 C CA . SER A 1 88 ? -0.568 14.482 5.283 1.00 95.38 88 SER A CA 1
ATOM 656 C C . SER A 1 88 ? -0.009 13.189 5.887 1.00 95.38 88 SER A C 1
ATOM 658 O O . SER A 1 88 ? -0.010 13.001 7.111 1.00 95.38 88 SER A O 1
ATOM 660 N N . VAL A 1 89 ? 0.465 12.310 5.004 1.00 92.81 89 VAL A N 1
ATOM 661 C CA . VAL A 1 89 ? 1.168 11.054 5.306 1.00 92.81 89 VAL A CA 1
ATOM 662 C C . VAL A 1 89 ? 2.554 11.003 4.654 1.00 92.81 89 VAL A C 1
ATOM 664 O O . VAL A 1 89 ? 3.210 9.965 4.698 1.00 92.81 89 VAL A O 1
ATOM 667 N N . GLY A 1 90 ? 3.003 12.111 4.054 1.00 93.56 90 GLY A N 1
ATOM 668 C CA . GLY A 1 90 ? 4.273 12.189 3.330 1.00 93.56 90 GLY A CA 1
ATOM 669 C C . GLY A 1 90 ? 4.226 11.525 1.952 1.00 93.56 90 GLY A C 1
ATOM 670 O O . GLY A 1 90 ? 5.257 11.061 1.469 1.00 93.56 90 GLY A O 1
ATOM 671 N N . TRP A 1 91 ? 3.045 11.440 1.330 1.00 94.75 91 TRP A N 1
ATOM 672 C CA . TRP A 1 91 ? 2.920 10.880 -0.015 1.00 94.75 91 TRP A CA 1
ATOM 673 C C . TRP A 1 91 ? 3.529 11.826 -1.055 1.00 94.75 91 TRP A C 1
ATOM 675 O O . TRP A 1 91 ? 3.216 13.013 -1.096 1.00 94.75 91 TRP A O 1
ATOM 685 N N . PHE A 1 92 ? 4.376 11.284 -1.930 1.00 92.12 92 PHE A N 1
ATOM 686 C CA . PHE A 1 92 ? 4.941 12.004 -3.065 1.00 92.12 92 PHE A CA 1
ATOM 687 C C . PHE A 1 92 ? 5.055 11.072 -4.273 1.00 92.12 92 PHE A C 1
ATOM 689 O O . PHE A 1 92 ? 5.632 9.990 -4.182 1.00 92.12 92 PHE A O 1
ATOM 696 N N . CYS A 1 93 ? 4.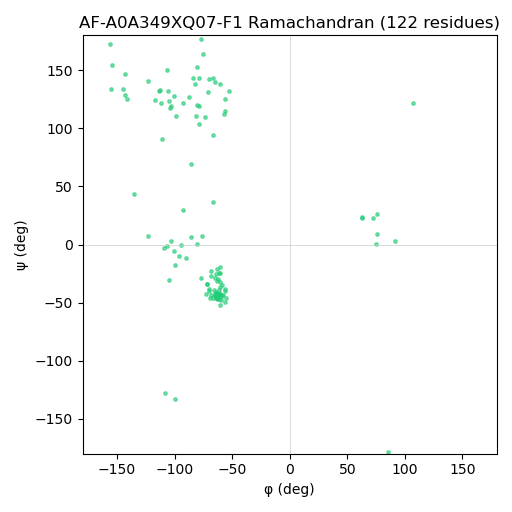533 11.508 -5.421 1.00 92.25 93 CYS A N 1
ATOM 697 C CA . CYS A 1 93 ? 4.579 10.758 -6.673 1.00 92.25 93 CYS A CA 1
ATOM 698 C C . CYS A 1 93 ? 5.506 11.459 -7.678 1.00 92.25 93 CYS A C 1
ATOM 700 O O . CYS A 1 93 ? 5.064 12.315 -8.439 1.00 92.25 93 CYS A O 1
ATOM 702 N N . GLY A 1 94 ? 6.791 11.089 -7.672 1.00 90.19 94 GLY A N 1
ATOM 703 C CA . GLY A 1 94 ? 7.826 11.679 -8.540 1.00 90.19 94 GLY A CA 1
ATOM 704 C C . GLY A 1 94 ? 8.251 10.834 -9.746 1.00 90.19 94 GLY A C 1
ATOM 705 O O . GLY A 1 94 ? 9.163 11.227 -10.465 1.00 90.19 94 GLY A O 1
ATOM 706 N N . GLY A 1 95 ? 7.632 9.671 -9.959 1.00 89.50 95 GLY A N 1
ATOM 707 C CA . GLY A 1 95 ? 8.042 8.714 -10.991 1.00 89.50 95 GLY A CA 1
ATOM 708 C C . GLY A 1 95 ? 9.160 7.759 -10.550 1.00 89.50 95 GLY A C 1
ATOM 709 O O . GLY A 1 95 ? 9.605 7.764 -9.401 1.00 89.50 95 GLY A O 1
ATOM 710 N N . ASN A 1 96 ? 9.582 6.883 -11.465 1.00 90.12 96 ASN A N 1
ATOM 711 C CA . ASN A 1 96 ? 10.630 5.887 -11.244 1.00 90.12 96 ASN A CA 1
ATOM 712 C C . ASN A 1 96 ? 11.482 5.758 -12.511 1.00 90.12 96 ASN A C 1
ATOM 714 O O . ASN A 1 96 ? 10.937 5.494 -13.576 1.00 90.12 96 ASN A O 1
ATOM 718 N N . ILE A 1 97 ? 12.799 5.928 -12.383 1.00 90.75 97 ILE A N 1
ATOM 719 C CA . ILE A 1 97 ? 13.762 5.744 -13.476 1.00 90.75 97 ILE A CA 1
ATOM 720 C C . ILE A 1 97 ? 14.627 4.531 -13.146 1.00 90.75 97 ILE A C 1
ATOM 722 O O . ILE A 1 97 ? 15.122 4.401 -12.024 1.00 90.75 97 ILE A O 1
ATOM 726 N N . VAL A 1 98 ? 14.807 3.653 -14.131 1.00 88.94 98 VAL A N 1
ATOM 727 C CA . VAL A 1 98 ? 15.715 2.505 -14.066 1.00 88.94 98 VAL A CA 1
ATOM 728 C C . VAL A 1 98 ? 16.833 2.734 -15.076 1.00 88.94 98 VAL A C 1
ATOM 730 O O . VAL A 1 98 ? 16.570 3.105 -16.216 1.00 88.94 98 VAL A O 1
ATOM 733 N N . LEU A 1 99 ? 18.079 2.532 -14.649 1.00 93.69 99 LEU A N 1
ATOM 734 C CA . LEU A 1 99 ? 19.247 2.657 -15.512 1.00 93.69 99 LEU A CA 1
ATOM 735 C C . LEU A 1 99 ? 19.595 1.292 -16.112 1.00 93.69 99 LEU A C 1
ATOM 737 O O . LEU A 1 99 ? 19.880 0.354 -15.370 1.00 93.69 99 LEU A O 1
ATOM 741 N N . ALA A 1 100 ? 19.611 1.210 -17.440 1.00 94.69 100 ALA A N 1
ATOM 742 C CA . ALA A 1 100 ? 20.202 0.101 -18.176 1.00 94.69 100 ALA A CA 1
ATOM 743 C C . ALA A 1 100 ? 21.693 0.386 -18.398 1.00 94.69 100 ALA A C 1
ATOM 745 O O . ALA A 1 100 ? 22.047 1.458 -18.892 1.00 94.69 100 ALA A O 1
ATOM 746 N N . VAL A 1 101 ? 22.569 -0.544 -18.015 1.00 96.81 101 VAL A N 1
ATOM 747 C CA . VAL A 1 101 ? 24.030 -0.351 -18.109 1.00 96.81 101 VAL A CA 1
ATOM 748 C C . VAL A 1 101 ? 24.666 -1.165 -19.237 1.00 96.81 101 VAL A C 1
ATOM 750 O O . VAL A 1 101 ? 25.876 -1.095 -19.445 1.00 96.81 101 VAL A O 1
ATOM 753 N N . ASN A 1 102 ? 23.862 -1.940 -19.964 1.00 97.94 102 ASN A N 1
ATOM 754 C CA . ASN A 1 102 ? 24.266 -2.725 -21.124 1.00 97.94 102 ASN A CA 1
ATOM 755 C C . ASN A 1 102 ? 23.058 -3.015 -22.043 1.00 97.94 102 ASN A C 1
ATOM 757 O O . ASN A 1 102 ? 21.906 -2.753 -21.687 1.00 97.94 102 ASN A O 1
ATOM 761 N N . ASP A 1 103 ? 23.322 -3.594 -23.215 1.00 98.00 103 ASP A N 1
ATOM 762 C CA . ASP A 1 103 ? 22.292 -3.895 -24.221 1.00 98.00 103 ASP A CA 1
ATOM 763 C C . ASP A 1 103 ? 21.269 -4.946 -23.760 1.00 98.00 103 ASP A C 1
ATOM 765 O O . ASP A 1 103 ? 20.111 -4.911 -24.179 1.00 98.00 103 ASP A O 1
ATOM 769 N N . ALA A 1 104 ? 21.663 -5.875 -22.883 1.00 97.44 104 ALA A N 1
ATOM 770 C CA . ALA A 1 104 ? 20.748 -6.881 -22.352 1.00 97.44 104 ALA A CA 1
ATOM 771 C C . ALA A 1 104 ? 19.721 -6.254 -21.396 1.00 97.44 104 ALA A C 1
ATOM 773 O O . ALA A 1 104 ? 18.542 -6.605 -21.463 1.00 97.44 104 ALA A O 1
ATOM 774 N N . ASP A 1 105 ? 20.134 -5.285 -20.574 1.00 96.06 105 ASP A N 1
ATOM 775 C CA . ASP A 1 105 ? 19.226 -4.514 -19.717 1.00 96.06 105 ASP A CA 1
ATOM 776 C C . ASP A 1 105 ? 18.223 -3.715 -20.562 1.00 96.06 105 ASP A C 1
ATOM 778 O O . ASP A 1 105 ? 17.025 -3.717 -20.274 1.00 96.06 105 ASP A O 1
ATOM 782 N N . MET A 1 106 ? 18.699 -3.074 -21.640 1.00 95.81 106 MET A N 1
ATOM 783 C CA . MET A 1 106 ? 17.848 -2.337 -22.582 1.00 95.81 106 MET A CA 1
ATOM 784 C C . MET A 1 106 ? 16.804 -3.252 -23.232 1.00 95.81 106 MET A C 1
ATOM 786 O O . MET A 1 106 ? 15.619 -2.919 -23.256 1.00 95.81 106 MET A O 1
ATOM 790 N N . ALA A 1 107 ? 17.223 -4.422 -23.724 1.00 96.50 107 ALA A N 1
ATOM 791 C CA . ALA A 1 107 ? 16.321 -5.395 -24.335 1.00 96.50 107 ALA A CA 1
ATOM 792 C C . ALA A 1 107 ? 15.294 -5.940 -23.329 1.00 96.50 107 ALA A C 1
ATOM 794 O O . ALA A 1 107 ? 14.115 -6.071 -23.660 1.00 96.50 107 ALA A O 1
ATOM 795 N N . HIS A 1 108 ? 15.723 -6.215 -22.092 1.00 94.88 108 HIS A N 1
ATOM 796 C CA . HIS A 1 108 ? 14.839 -6.661 -21.018 1.00 94.88 108 HIS A CA 1
ATOM 797 C C . HIS A 1 108 ? 13.771 -5.613 -20.688 1.00 94.88 108 HIS A C 1
ATOM 799 O O . HIS A 1 108 ? 12.587 -5.940 -20.593 1.00 94.88 108 HIS A O 1
ATOM 805 N N . GLN A 1 109 ? 14.179 -4.351 -20.549 1.00 94.62 109 GLN A N 1
ATOM 806 C CA . GLN A 1 109 ? 13.265 -3.260 -20.237 1.00 94.62 109 GLN A CA 1
ATOM 807 C C . GLN A 1 109 ? 12.262 -3.027 -21.377 1.00 94.62 109 GLN A C 1
ATOM 809 O O . GLN A 1 109 ? 11.069 -2.896 -21.107 1.00 94.62 109 GLN A O 1
ATOM 814 N N . ALA A 1 110 ? 12.711 -3.062 -22.636 1.00 94.19 110 ALA A N 1
ATOM 815 C CA . ALA A 1 110 ? 11.840 -2.913 -23.802 1.00 94.19 110 ALA A CA 1
ATOM 816 C C . ALA A 1 110 ? 10.800 -4.047 -23.913 1.00 94.19 110 ALA A C 1
ATOM 818 O O . ALA A 1 110 ? 9.623 -3.784 -24.171 1.00 94.19 110 ALA A O 1
ATOM 819 N N . ASP A 1 111 ? 11.205 -5.302 -23.677 1.00 95.44 111 ASP A N 1
ATOM 820 C CA . ASP A 1 111 ? 10.287 -6.451 -23.652 1.00 95.44 111 ASP A CA 1
ATOM 821 C C . ASP A 1 111 ? 9.249 -6.319 -22.526 1.00 95.44 111 ASP A C 1
ATOM 823 O O . ASP A 1 111 ? 8.051 -6.531 -22.744 1.00 95.44 111 ASP A O 1
ATOM 827 N N . TRP A 1 112 ? 9.683 -5.910 -21.329 1.00 95.62 112 TRP A N 1
ATOM 828 C CA . TRP A 1 112 ? 8.771 -5.701 -20.208 1.00 95.62 112 TRP A CA 1
ATOM 829 C C . TRP A 1 112 ? 7.777 -4.562 -20.479 1.00 95.62 112 TRP A C 1
ATOM 831 O O . TRP A 1 112 ? 6.576 -4.740 -20.270 1.00 95.62 112 TRP A O 1
ATOM 841 N N . GLN A 1 113 ? 8.248 -3.419 -20.992 1.00 94.81 113 GLN A N 1
ATOM 842 C CA . GLN A 1 113 ? 7.409 -2.271 -21.356 1.00 94.81 113 GLN A CA 1
ATOM 843 C C . GLN A 1 113 ? 6.377 -2.636 -22.428 1.00 94.81 113 GLN A C 1
ATOM 845 O O . GLN A 1 113 ? 5.214 -2.251 -22.310 1.00 94.81 113 GLN A O 1
ATOM 850 N N . ALA A 1 114 ? 6.769 -3.404 -23.451 1.00 94.81 114 ALA A N 1
ATOM 851 C CA . ALA A 1 114 ? 5.857 -3.846 -24.503 1.00 94.81 114 ALA A CA 1
ATOM 852 C C . ALA A 1 114 ? 4.682 -4.653 -23.931 1.00 94.81 114 ALA A C 1
ATOM 854 O O . ALA A 1 114 ? 3.534 -4.379 -24.266 1.00 94.81 114 ALA A O 1
ATOM 855 N N . LYS A 1 115 ? 4.960 -5.581 -23.009 1.00 96.06 115 LYS A N 1
ATOM 856 C CA . LYS A 1 115 ? 3.938 -6.390 -22.324 1.00 96.06 115 LYS A CA 1
ATOM 857 C C . LYS A 1 115 ? 3.120 -5.583 -21.316 1.00 96.06 115 LYS A C 1
ATOM 859 O O . LYS A 1 115 ? 1.934 -5.836 -21.141 1.00 96.06 115 LYS A O 1
ATOM 864 N N . ALA A 1 116 ? 3.720 -4.594 -20.652 1.00 95.56 116 ALA A N 1
ATOM 865 C CA . ALA A 1 116 ? 3.015 -3.754 -19.684 1.00 95.56 116 ALA A CA 1
ATOM 866 C C . ALA A 1 116 ? 1.889 -2.917 -20.330 1.00 95.56 116 ALA A C 1
ATOM 868 O O . ALA A 1 116 ? 0.899 -2.607 -19.661 1.00 95.56 116 ALA A O 1
ATOM 869 N N . LYS A 1 117 ? 1.993 -2.615 -21.633 1.00 94.62 117 LYS A N 1
ATOM 870 C CA . LYS A 1 117 ? 0.938 -1.931 -22.403 1.00 94.62 117 LYS A CA 1
ATOM 871 C C . LYS A 1 117 ? -0.369 -2.720 -22.444 1.00 94.62 117 LYS A C 1
ATOM 873 O O . LYS A 1 117 ? -1.430 -2.102 -22.385 1.00 94.62 117 LYS A O 1
ATOM 878 N N . ASP A 1 118 ? -0.313 -4.053 -22.435 1.00 95.69 118 ASP A N 1
ATOM 879 C CA . ASP A 1 118 ? -1.509 -4.911 -22.401 1.00 95.69 118 ASP A CA 1
ATOM 880 C C . ASP A 1 118 ? -2.324 -4.724 -21.107 1.00 95.69 118 ASP A C 1
ATOM 882 O O . ASP A 1 118 ? -3.522 -4.997 -21.066 1.00 95.69 118 ASP A O 1
ATOM 886 N N . PHE A 1 119 ? -1.690 -4.204 -20.051 1.00 95.44 119 PHE A N 1
ATOM 887 C CA . PHE A 1 119 ? -2.325 -3.867 -18.775 1.00 95.44 119 PHE A CA 1
ATOM 888 C C . PHE A 1 119 ? -2.763 -2.396 -18.691 1.00 95.44 119 PHE A C 1
ATOM 890 O O . PHE A 1 119 ? -3.314 -1.973 -17.673 1.00 95.44 119 PHE A O 1
ATOM 897 N N . GLY A 1 120 ? -2.522 -1.605 -19.741 1.00 94.25 120 GLY A N 1
ATOM 898 C CA . GLY A 1 120 ? -2.794 -0.169 -19.769 1.00 94.25 120 GLY A CA 1
ATOM 899 C C . GLY A 1 120 ? -1.832 0.656 -18.911 1.00 94.25 120 GLY A C 1
ATOM 900 O O . GLY A 1 120 ? -2.203 1.745 -18.469 1.00 94.25 120 GLY A O 1
ATOM 901 N N . LEU A 1 121 ? -0.630 0.140 -18.618 1.00 93.38 121 LEU A N 1
ATOM 902 C CA . LEU A 1 121 ? 0.403 0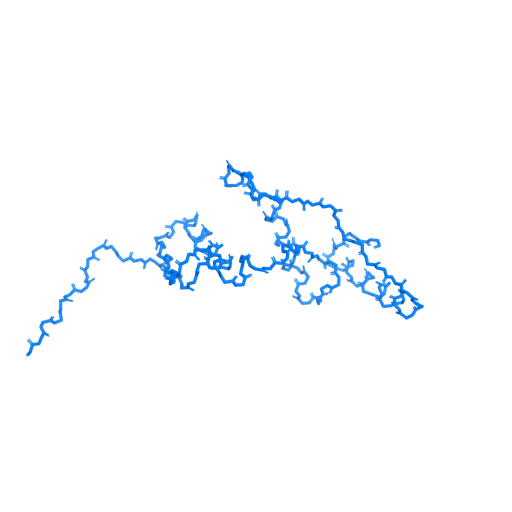.928 -17.952 1.00 93.38 121 LEU A CA 1
ATOM 903 C C . LEU A 1 121 ? 1.087 1.844 -18.970 1.00 93.38 121 LEU A C 1
ATOM 905 O O . LEU A 1 121 ? 1.725 1.369 -19.907 1.00 93.38 121 LEU A O 1
ATOM 909 N N . ASP A 1 122 ? 0.986 3.149 -18.733 1.00 88.19 122 ASP A N 1
ATOM 910 C CA . ASP A 1 122 ? 1.748 4.160 -19.458 1.00 88.19 122 ASP A CA 1
ATOM 911 C C . ASP A 1 122 ? 3.157 4.273 -18.858 1.00 88.19 122 ASP A C 1
ATOM 913 O O . ASP A 1 122 ? 3.328 4.644 -17.691 1.00 88.19 122 ASP A O 1
ATOM 917 N N . THR A 1 123 ? 4.161 3.836 -19.615 1.00 87.25 123 THR A N 1
ATOM 918 C CA . THR A 1 123 ? 5.567 3.840 -19.207 1.00 87.25 123 THR A CA 1
ATOM 919 C C . THR A 1 123 ? 6.461 3.876 -20.441 1.00 87.25 123 THR A C 1
ATOM 921 O O . THR A 1 123 ? 6.255 3.116 -21.390 1.00 87.25 123 THR A O 1
ATOM 924 N N . GLU A 1 124 ? 7.462 4.751 -20.390 1.00 73.38 124 GLU A N 1
ATOM 925 C CA . GLU A 1 124 ? 8.523 4.913 -21.394 1.00 73.38 124 GLU A CA 1
ATOM 926 C C . GLU A 1 124 ? 9.833 4.268 -20.936 1.00 73.38 124 GLU A C 1
ATOM 928 O O . GLU A 1 124 ? 9.948 3.932 -19.728 1.00 73.38 124 GLU A O 1
#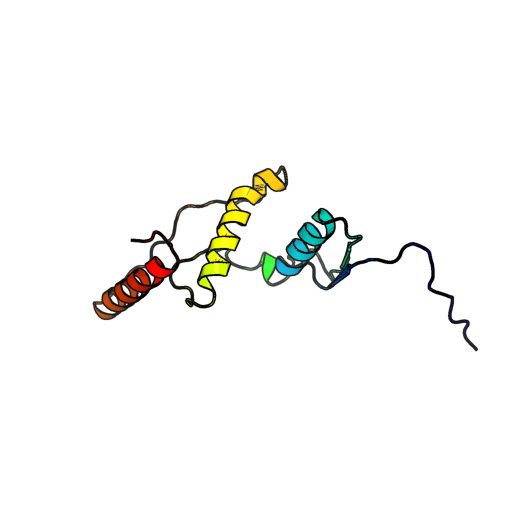

Foldseek 3Di:
DDDPPDPPDPDDFPEEFEALAPVSVVVQVVCVVVVTRYHYDHPDDRCPPPRVVDPPDLDLAPDDPVCNLVSVVVVVCLVCPCVVVVHDPPRDDPDDDDDDPDPVSVVVRVVRVVVVVVVVDDDD

pLDDT: mean 91.15, std 13.19, range [39.75, 98.56]

Mean predicted aligned error: 6.19 Å

Solvent-accessible surface area (backbone atoms only — not comparable to full-atom values): 8056 Å² total; per-residue (Å²): 138,81,81,80,73,81,81,82,60,104,72,75,64,76,40,79,39,80,41,35,32,63,68,34,48,49,51,47,52,56,42,37,75,70,73,42,50,62,46,77,46,53,95,75,59,73,24,72,56,70,62,64,69,56,90,78,83,84,73,56,81,94,52,58,76,92,48,33,67,57,37,54,56,47,50,57,49,60,76,43,40,40,72,75,67,75,45,87,80,81,83,78,90,86,79,87,88,83,87,62,92,49,72,67,48,47,53,51,51,53,56,50,47,61,57,38,44,82,76,71,51,90,72,135

Radius of gyration: 20.82 Å; Cα contacts (8 Å, |Δi|>4): 96; chains: 1; bounding box: 49×41×63 Å

Secondary structure (DSSP, 8-state):
---------S---SEEEE--SHHHHHHHHHHHHTT--EEEE-SSSTTTTHHHHS------TT--TTTHHHHHHHHHHHHHHHHHHTS--------------SHHHHHHHHHHHHHHGGGT----